Protein AF-A0A951CWR9-F1 (afdb_monomer)

Sequence (126 aa):
MRIASTVVIRYPEVVSIGDHVAIDDFTYITTSTEVGSYVHIGPHCSIIGGKQAQCFMEDFSGLAAGCRLVCASGDLFGGGLMHPWVPAAYRGEIHVCADKITKVRSSRHRVRCSSRGHAGRGRGGG

Structure (mmCIF, N/CA/C/O backbone):
data_AF-A0A951CWR9-F1
#
_entry.id   AF-A0A951CWR9-F1
#
loop_
_atom_site.group_PDB
_atom_site.id
_atom_site.type_symbol
_atom_site.label_atom_id
_atom_site.label_alt_id
_atom_site.label_comp_id
_atom_site.label_asym_id
_atom_site.label_entity_id
_atom_site.label_seq_id
_atom_site.pdbx_PDB_ins_code
_atom_site.Cartn_x
_atom_site.Cartn_y
_atom_site.Cartn_z
_atom_site.occupancy
_atom_site.B_iso_or_equiv
_atom_site.auth_seq_id
_atom_site.auth_comp_id
_atom_site.auth_asym_id
_atom_site.auth_atom_id
_atom_site.pdbx_PDB_model_num
ATOM 1 N N . MET A 1 1 ? -10.410 -6.300 13.535 1.00 90.00 1 MET A N 1
ATOM 2 C CA . MET A 1 1 ? -9.886 -5.969 12.193 1.00 90.00 1 MET A CA 1
ATOM 3 C C . MET A 1 1 ? -11.026 -6.032 11.189 1.00 90.00 1 MET A C 1
ATOM 5 O O . MET A 1 1 ? -11.820 -6.963 11.276 1.00 90.00 1 MET A O 1
ATOM 9 N N . ARG A 1 2 ? -11.128 -5.070 10.265 1.00 94.88 2 ARG A N 1
ATOM 10 C CA . ARG A 1 2 ? -12.106 -5.081 9.166 1.00 94.88 2 ARG A CA 1
ATOM 11 C C . ARG A 1 2 ? -11.398 -4.798 7.846 1.00 94.88 2 ARG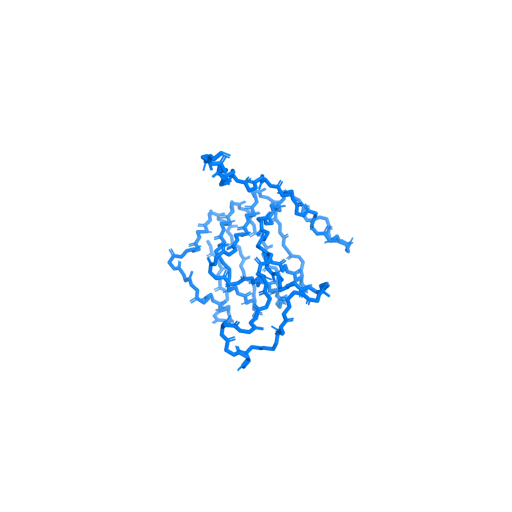 A C 1
ATOM 13 O O . ARG A 1 2 ? -10.792 -3.745 7.697 1.00 94.88 2 ARG A O 1
ATOM 20 N N . ILE A 1 3 ? -11.499 -5.712 6.892 1.00 96.31 3 ILE A N 1
ATOM 21 C CA . ILE A 1 3 ? -10.954 -5.539 5.543 1.00 96.31 3 ILE A CA 1
ATOM 22 C C . ILE A 1 3 ? -12.107 -5.763 4.573 1.00 96.31 3 ILE A C 1
ATOM 24 O O . ILE A 1 3 ? -12.782 -6.791 4.653 1.00 96.31 3 ILE A O 1
ATOM 28 N N . ALA A 1 4 ? -12.382 -4.783 3.715 1.00 96.62 4 ALA A N 1
ATOM 29 C CA . ALA A 1 4 ? -13.421 -4.920 2.705 1.00 96.62 4 ALA A CA 1
ATOM 30 C C . ALA A 1 4 ? -13.044 -5.991 1.664 1.00 96.62 4 ALA A C 1
ATOM 32 O O . ALA A 1 4 ? -11.872 -6.187 1.350 1.00 96.62 4 ALA A O 1
ATOM 33 N N . SER A 1 5 ? -14.035 -6.687 1.104 1.00 96.62 5 SER A N 1
ATOM 34 C CA . SER A 1 5 ? -13.808 -7.801 0.164 1.00 96.62 5 SER A CA 1
ATOM 35 C C . SER A 1 5 ? -13.181 -7.370 -1.165 1.00 96.62 5 SER A C 1
ATOM 37 O O . SER A 1 5 ? -12.604 -8.192 -1.871 1.00 96.62 5 SER A O 1
ATOM 39 N N . THR A 1 6 ? -13.289 -6.086 -1.505 1.00 97.38 6 THR A N 1
ATOM 40 C CA . THR A 1 6 ? -12.727 -5.494 -2.725 1.00 97.38 6 THR A CA 1
ATOM 41 C C . THR A 1 6 ? -11.267 -5.061 -2.565 1.00 97.38 6 THR A C 1
ATOM 43 O O . THR A 1 6 ? -10.649 -4.619 -3.535 1.00 97.38 6 THR A O 1
ATOM 46 N N . VAL A 1 7 ? -10.703 -5.170 -1.357 1.00 97.62 7 VAL A N 1
ATOM 47 C CA . VAL A 1 7 ? -9.292 -4.875 -1.101 1.00 97.62 7 VAL A CA 1
ATOM 48 C C . VAL A 1 7 ? -8.437 -5.934 -1.774 1.00 97.62 7 VAL A C 1
ATOM 50 O O . VAL A 1 7 ? -8.642 -7.132 -1.588 1.00 97.62 7 VAL A O 1
ATOM 53 N N . VAL A 1 8 ? -7.428 -5.493 -2.520 1.00 97.31 8 VAL A N 1
ATOM 54 C CA . VAL A 1 8 ? -6.475 -6.406 -3.147 1.00 97.31 8 VAL A CA 1
ATOM 55 C C . VAL A 1 8 ? -5.101 -6.199 -2.534 1.00 97.31 8 VAL A C 1
ATOM 57 O O . VAL A 1 8 ? -4.491 -5.135 -2.654 1.00 97.31 8 VAL A O 1
ATOM 60 N N . ILE A 1 9 ? -4.604 -7.263 -1.911 1.00 96.56 9 ILE A N 1
ATOM 61 C CA . ILE A 1 9 ? -3.246 -7.367 -1.384 1.00 96.56 9 ILE A CA 1
ATOM 62 C C . ILE A 1 9 ? -2.501 -8.363 -2.268 1.00 96.56 9 ILE A C 1
ATOM 64 O O . ILE A 1 9 ? -2.831 -9.546 -2.296 1.00 96.56 9 ILE A O 1
ATOM 68 N N . ARG A 1 10 ? -1.517 -7.885 -3.036 1.00 96.06 10 ARG A N 1
ATOM 69 C CA . ARG A 1 10 ? -0.832 -8.714 -4.041 1.00 96.06 10 ARG A CA 1
ATOM 70 C C . ARG A 1 10 ? 0.148 -9.717 -3.434 1.00 96.06 10 ARG A C 1
ATOM 72 O O . ARG A 1 10 ? 0.306 -10.796 -3.995 1.00 96.06 10 ARG A O 1
ATOM 79 N N . TYR A 1 11 ? 0.802 -9.338 -2.338 1.00 94.81 11 TYR A N 1
ATOM 80 C CA . TYR A 1 11 ? 1.821 -10.139 -1.657 1.00 94.81 11 TYR A CA 1
ATOM 81 C C . TYR A 1 11 ? 1.477 -10.260 -0.165 1.00 94.81 11 TYR A C 1
ATOM 83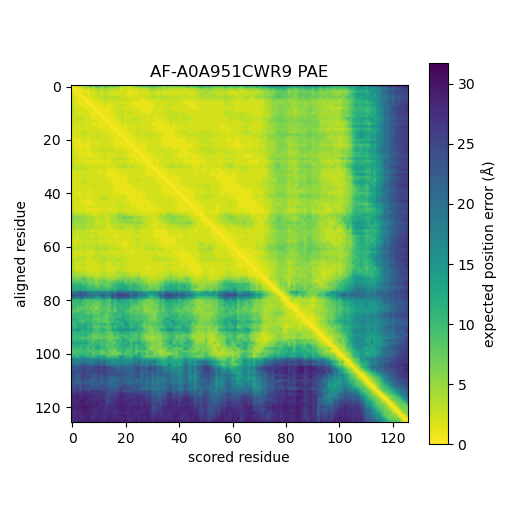 O O . TYR A 1 11 ? 2.098 -9.590 0.663 1.00 94.81 11 TYR A O 1
ATOM 91 N N . PRO A 1 12 ? 0.441 -11.036 0.199 1.00 94.56 12 PRO A N 1
ATOM 92 C CA . PRO A 1 12 ? 0.005 -11.154 1.590 1.00 94.56 12 PRO A CA 1
ATOM 93 C C . PRO A 1 12 ? 1.100 -11.708 2.513 1.00 94.56 12 PRO A C 1
ATOM 95 O O . PRO A 1 12 ? 1.111 -11.398 3.695 1.00 94.56 12 PRO A O 1
ATOM 98 N N . GLU A 1 13 ? 2.057 -12.472 1.982 1.00 96.12 13 GLU A N 1
ATOM 99 C CA . GLU A 1 13 ? 3.166 -13.058 2.737 1.00 96.12 13 GLU A CA 1
ATOM 100 C C . GLU A 1 13 ? 4.212 -12.042 3.225 1.00 96.12 13 GLU A C 1
ATOM 102 O O . GLU A 1 13 ? 5.055 -12.380 4.051 1.00 96.12 13 GLU A O 1
ATOM 107 N N . VAL A 1 14 ? 4.178 -10.807 2.715 1.00 94.94 14 VAL A N 1
ATOM 108 C CA . VAL A 1 14 ? 5.060 -9.699 3.137 1.00 94.94 14 VAL A CA 1
ATOM 109 C C . VAL A 1 14 ? 4.270 -8.503 3.672 1.00 94.94 14 VAL A C 1
ATOM 111 O O . VAL A 1 14 ? 4.768 -7.371 3.657 1.00 94.94 14 VAL A O 1
ATOM 114 N N . VAL A 1 15 ? 3.027 -8.744 4.094 1.00 95.81 15 VAL A N 1
ATOM 115 C CA . VAL A 1 15 ? 2.161 -7.742 4.710 1.00 95.81 15 VAL A CA 1
ATOM 116 C C . VAL A 1 15 ? 1.841 -8.161 6.138 1.00 95.81 15 VAL A C 1
ATOM 118 O O . VAL A 1 15 ? 1.355 -9.265 6.373 1.00 95.81 15 VAL A O 1
ATOM 121 N N . SER A 1 16 ? 2.090 -7.264 7.087 1.00 96.31 16 SER A N 1
ATOM 122 C CA . SER A 1 16 ? 1.689 -7.418 8.483 1.00 96.31 16 SER A CA 1
ATOM 123 C C . SER A 1 16 ? 0.671 -6.342 8.848 1.00 96.31 16 SER A C 1
ATOM 125 O O . SER A 1 16 ? 0.770 -5.191 8.420 1.00 96.31 16 SER A O 1
ATOM 127 N N . ILE A 1 17 ? -0.354 -6.734 9.602 1.00 96.25 17 ILE A N 1
ATOM 128 C CA . ILE A 1 17 ? -1.433 -5.847 10.039 1.00 96.25 17 ILE A CA 1
ATOM 129 C C . ILE A 1 17 ? -1.608 -6.041 11.541 1.00 96.25 17 ILE A C 1
ATOM 131 O O . ILE A 1 17 ? -1.811 -7.167 11.992 1.00 96.25 17 ILE A O 1
ATOM 135 N N . GLY A 1 18 ? -1.504 -4.948 12.295 1.00 96.50 18 GLY A N 1
ATOM 136 C CA . GLY A 1 18 ? -1.723 -4.914 13.734 1.00 96.50 18 GLY A CA 1
ATOM 137 C C . GLY A 1 18 ? -3.201 -4.970 14.127 1.00 96.50 18 GLY A C 1
ATOM 138 O O . GLY A 1 18 ? -4.087 -5.332 13.346 1.00 96.50 18 GLY A O 1
ATOM 139 N N . ASP A 1 19 ? -3.486 -4.571 15.364 1.00 97.19 19 ASP A N 1
ATOM 140 C CA . ASP A 1 19 ? -4.827 -4.654 15.932 1.00 97.19 19 ASP A CA 1
ATOM 141 C C . ASP A 1 19 ? -5.684 -3.428 15.601 1.00 97.19 19 ASP A C 1
ATOM 143 O O . ASP A 1 19 ? -5.198 -2.321 15.385 1.00 97.19 19 ASP A O 1
ATOM 147 N N . HIS A 1 20 ? -7.008 -3.597 15.604 1.00 97.06 20 HIS A N 1
ATOM 148 C CA . HIS A 1 20 ? -7.956 -2.491 15.382 1.00 97.06 20 HIS A CA 1
ATOM 149 C C . HIS A 1 20 ? -7.751 -1.734 14.055 1.00 97.06 20 HIS A C 1
ATOM 151 O O . HIS A 1 20 ? -7.954 -0.525 13.983 1.00 97.06 20 HIS A O 1
ATOM 157 N N . VAL A 1 21 ? -7.386 -2.457 12.991 1.00 97.25 21 VAL A N 1
ATOM 158 C CA . VAL A 1 21 ? -7.224 -1.889 11.646 1.00 97.25 21 VAL A CA 1
ATOM 159 C C . VAL A 1 21 ? -8.506 -2.007 10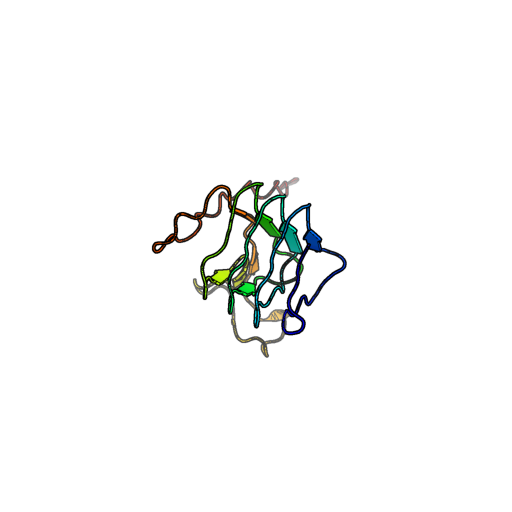.818 1.00 97.25 21 VAL A C 1
ATOM 161 O O . VAL A 1 21 ? -9.183 -3.046 10.847 1.00 97.25 21 VAL A O 1
ATOM 164 N N . ALA A 1 22 ? -8.820 -0.949 10.065 1.00 97.06 22 ALA A N 1
ATOM 165 C CA . ALA A 1 22 ? -9.880 -0.912 9.060 1.00 97.06 22 ALA A CA 1
ATOM 166 C C . ALA A 1 22 ? -9.316 -0.535 7.679 1.00 97.06 22 ALA A C 1
ATOM 168 O O . ALA A 1 22 ? -8.682 0.510 7.546 1.00 97.06 22 ALA A O 1
ATOM 169 N N . ILE A 1 23 ? -9.568 -1.363 6.661 1.00 97.25 23 ILE A N 1
ATOM 170 C CA . ILE A 1 23 ? -9.204 -1.098 5.261 1.00 97.25 23 ILE A CA 1
ATOM 171 C C . ILE A 1 23 ? -10.470 -1.111 4.407 1.00 97.25 23 ILE A C 1
ATOM 173 O O . ILE A 1 23 ? -11.178 -2.121 4.342 1.00 97.25 23 ILE A O 1
ATOM 177 N N . ASP A 1 24 ? -10.739 0.020 3.765 1.00 97.06 24 ASP A N 1
ATOM 178 C CA . ASP A 1 24 ? -11.939 0.254 2.969 1.00 97.06 24 ASP A CA 1
ATOM 179 C C . ASP A 1 24 ? -11.790 -0.165 1.505 1.00 97.06 24 ASP A C 1
ATOM 181 O O . ASP A 1 24 ? -10.696 -0.449 1.002 1.00 97.06 24 ASP A O 1
ATOM 185 N N . ASP A 1 25 ? -12.934 -0.180 0.824 1.00 97.38 25 ASP A N 1
ATOM 186 C CA . ASP A 1 25 ? -13.098 -0.691 -0.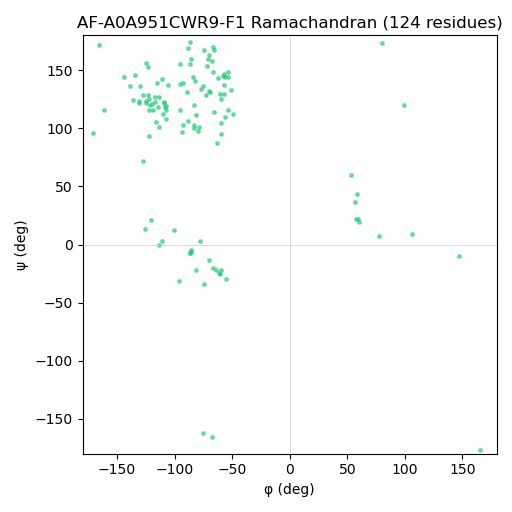526 1.00 97.38 25 ASP A CA 1
ATOM 187 C C . ASP A 1 25 ? -12.133 -0.103 -1.558 1.00 97.38 25 ASP A C 1
ATOM 189 O O . ASP A 1 25 ? -11.727 1.061 -1.503 1.00 97.38 25 ASP A O 1
ATOM 193 N N . PHE A 1 26 ? -11.796 -0.931 -2.546 1.00 96.88 26 PHE A N 1
ATOM 194 C CA . PHE A 1 26 ? -10.945 -0.581 -3.686 1.00 96.88 26 PHE A CA 1
ATOM 195 C C . PHE A 1 26 ? -9.532 -0.119 -3.307 1.00 96.88 26 PHE A C 1
ATOM 197 O O . PHE A 1 26 ? -8.858 0.558 -4.091 1.00 96.88 26 PHE A O 1
ATOM 204 N N . THR A 1 27 ? -9.070 -0.486 -2.112 1.00 97.19 27 THR A N 1
ATOM 205 C CA . THR A 1 27 ? -7.685 -0.279 -1.702 1.00 97.19 27 THR A CA 1
ATOM 206 C C . THR A 1 27 ? -6.772 -1.317 -2.349 1.00 97.19 27 THR A C 1
ATOM 208 O O . THR A 1 27 ? -7.070 -2.513 -2.357 1.00 97.19 27 THR A O 1
ATOM 211 N N . TYR A 1 28 ? -5.641 -0.855 -2.884 1.00 96.25 28 TYR A N 1
ATOM 212 C CA . TYR A 1 28 ? -4.697 -1.677 -3.638 1.00 96.25 28 TYR A CA 1
ATOM 213 C C . TYR A 1 28 ? -3.296 -1.654 -3.014 1.00 96.25 28 TYR A C 1
ATOM 215 O O . TYR A 1 28 ? -2.651 -0.606 -2.990 1.00 96.25 28 TYR A O 1
ATOM 223 N N . ILE A 1 29 ? -2.799 -2.798 -2.532 1.00 95.81 29 ILE A N 1
ATOM 224 C CA . ILE A 1 29 ? -1.488 -2.921 -1.872 1.00 95.81 29 ILE A CA 1
ATOM 225 C C . ILE A 1 29 ? -0.596 -3.879 -2.673 1.00 95.81 29 ILE A C 1
ATOM 227 O O . ILE A 1 29 ? -0.877 -5.072 -2.790 1.00 95.81 29 ILE A O 1
ATOM 231 N N . THR A 1 30 ? 0.502 -3.356 -3.226 1.00 94.88 30 THR A N 1
ATOM 232 C CA . THR A 1 30 ? 1.471 -4.113 -4.055 1.00 94.88 30 THR A CA 1
ATOM 233 C C . THR A 1 30 ? 2.912 -4.021 -3.563 1.00 94.88 30 THR A C 1
ATOM 235 O O . THR A 1 30 ? 3.843 -4.397 -4.275 1.00 94.88 30 THR A O 1
ATOM 238 N N . THR A 1 31 ? 3.085 -3.535 -2.344 1.00 93.38 31 THR A N 1
ATOM 239 C CA . THR A 1 31 ? 4.373 -3.282 -1.699 1.00 93.38 31 THR A CA 1
ATOM 240 C C . THR A 1 31 ? 4.428 -4.057 -0.387 1.00 93.38 31 THR A C 1
ATOM 242 O O . THR A 1 31 ? 3.375 -4.309 0.204 1.00 93.38 31 THR A O 1
ATOM 245 N N . SER A 1 32 ? 5.620 -4.433 0.090 1.00 94.00 32 SER A N 1
ATOM 246 C CA . SER A 1 32 ? 5.739 -4.947 1.461 1.00 94.00 32 SER A CA 1
ATOM 247 C C . SER A 1 32 ? 5.262 -3.864 2.426 1.00 94.00 32 SER A C 1
ATOM 249 O O . SER A 1 32 ? 5.683 -2.712 2.322 1.00 94.00 32 SER A O 1
ATOM 251 N N . THR A 1 33 ? 4.301 -4.197 3.284 1.00 94.81 33 THR A N 1
ATOM 252 C CA . THR A 1 33 ? 3.591 -3.197 4.089 1.00 94.81 33 THR A CA 1
ATOM 253 C C . THR A 1 33 ? 3.448 -3.686 5.516 1.00 94.81 33 THR A C 1
ATOM 255 O O . THR A 1 33 ? 2.876 -4.746 5.747 1.00 94.81 33 THR A O 1
ATOM 258 N N . GLU A 1 34 ? 3.920 -2.889 6.463 1.00 95.62 34 GLU A N 1
ATOM 259 C CA . GLU A 1 34 ? 3.699 -3.109 7.886 1.00 95.62 34 GLU A CA 1
ATOM 260 C C . GLU A 1 34 ? 2.729 -2.052 8.399 1.00 95.62 34 GLU A C 1
ATOM 262 O O . GLU A 1 34 ? 3.001 -0.852 8.318 1.00 95.62 34 GLU A O 1
ATOM 267 N N . VAL A 1 35 ? 1.576 -2.496 8.893 1.00 95.44 35 VAL A N 1
ATOM 268 C CA . VAL A 1 35 ? 0.545 -1.629 9.458 1.00 95.44 35 VAL A CA 1
ATOM 269 C C . VAL A 1 35 ? 0.491 -1.836 10.964 1.00 95.44 35 VAL A C 1
ATOM 271 O O . VAL A 1 35 ? 0.250 -2.950 11.420 1.00 95.44 35 VAL A O 1
ATOM 274 N N . GLY A 1 36 ? 0.698 -0.762 11.726 1.00 95.12 36 GLY A N 1
ATOM 275 C CA . GLY A 1 36 ? 0.525 -0.734 13.175 1.00 95.12 36 GLY A CA 1
ATOM 276 C C . GLY A 1 36 ? -0.933 -0.896 13.614 1.00 95.12 36 GLY A C 1
ATOM 277 O O . GLY A 1 36 ? -1.811 -1.287 12.843 1.00 95.12 36 GLY A O 1
ATOM 278 N N . SER A 1 37 ? -1.204 -0.582 14.876 1.00 96.12 37 SER A N 1
ATOM 279 C CA . SER A 1 37 ? -2.528 -0.709 15.486 1.00 96.12 37 SER A CA 1
ATOM 280 C C . SER A 1 37 ? -3.329 0.596 15.449 1.00 96.12 37 SER A C 1
ATOM 282 O O . SER A 1 37 ? -2.770 1.692 15.411 1.00 96.12 37 SER A O 1
ATOM 284 N N . TYR A 1 38 ? -4.660 0.496 15.496 1.00 95.56 38 TYR A N 1
ATOM 285 C CA . TYR A 1 38 ? -5.580 1.645 15.427 1.00 95.56 38 TYR A CA 1
ATOM 286 C C . TYR A 1 38 ? -5.413 2.476 14.146 1.00 95.56 38 TYR A C 1
ATOM 288 O O . TYR A 1 38 ? -5.410 3.707 14.179 1.00 95.56 38 TYR A O 1
ATOM 296 N N . VAL A 1 39 ? -5.272 1.788 13.010 1.00 95.19 39 VAL A N 1
ATOM 297 C CA . VAL A 1 39 ? -5.079 2.408 11.694 1.00 95.19 39 VAL A CA 1
ATOM 298 C C . VAL A 1 39 ? -6.349 2.326 10.849 1.00 95.19 39 VAL A C 1
ATOM 300 O O . VAL A 1 39 ? -6.993 1.280 10.759 1.00 95.19 39 VAL A O 1
ATOM 303 N N . HIS A 1 40 ? -6.684 3.420 10.163 1.00 94.62 40 HIS A N 1
ATOM 304 C CA . HIS A 1 40 ? -7.741 3.444 9.146 1.00 94.62 40 HIS A CA 1
ATOM 305 C C . HIS A 1 40 ? -7.173 3.783 7.769 1.00 94.62 40 HIS A C 1
ATOM 307 O O . HIS A 1 40 ? -6.568 4.835 7.589 1.00 94.62 40 HIS A O 1
ATOM 313 N N . ILE A 1 41 ? -7.384 2.905 6.791 1.00 95.56 41 ILE A N 1
ATOM 314 C CA . ILE A 1 41 ? -7.075 3.139 5.380 1.00 95.56 41 ILE A CA 1
ATOM 315 C C . ILE A 1 41 ? -8.397 3.325 4.637 1.00 95.56 41 ILE A C 1
ATOM 317 O O . ILE A 1 41 ? -9.155 2.371 4.458 1.00 95.56 41 ILE A O 1
ATOM 321 N N . GLY A 1 42 ? -8.667 4.565 4.226 1.00 95.81 42 GLY A N 1
ATOM 322 C CA . GLY A 1 42 ? -9.877 4.944 3.505 1.00 95.81 42 GLY A CA 1
ATOM 323 C C . GLY A 1 42 ? -9.975 4.329 2.103 1.00 95.81 42 GLY A C 1
ATOM 324 O O . GLY A 1 42 ? -9.003 3.767 1.591 1.00 95.81 42 GLY A O 1
ATOM 325 N N . PRO A 1 43 ? -11.140 4.449 1.446 1.00 96.94 43 PRO A N 1
ATOM 326 C CA . PRO A 1 43 ? -11.396 3.766 0.186 1.00 96.94 43 PRO A CA 1
ATOM 327 C C . PRO A 1 43 ? -10.525 4.320 -0.940 1.00 96.94 43 PRO A C 1
ATOM 329 O O . PRO A 1 43 ? -10.060 5.465 -0.903 1.00 96.94 43 PRO A O 1
ATOM 332 N N . HIS A 1 44 ? -10.337 3.513 -1.980 1.00 96.56 44 HIS A N 1
ATOM 333 C CA . HIS A 1 44 ? -9.554 3.853 -3.167 1.00 96.56 44 HIS A CA 1
ATOM 334 C C . HIS A 1 44 ? -8.096 4.245 -2.887 1.00 96.56 44 HIS A C 1
ATOM 336 O O . HIS A 1 44 ? -7.477 4.908 -3.724 1.00 96.56 44 HIS A O 1
ATOM 342 N N . CYS A 1 45 ? -7.511 3.850 -1.755 1.00 96.06 45 CYS A N 1
ATOM 343 C CA . CYS A 1 45 ? -6.088 4.071 -1.511 1.00 96.06 45 CYS A CA 1
ATOM 344 C C . CYS A 1 45 ? -5.222 3.145 -2.376 1.00 96.06 45 CYS A C 1
ATOM 346 O O . CYS A 1 45 ? -5.642 2.057 -2.765 1.00 96.06 45 CYS A O 1
ATOM 348 N N . SER A 1 46 ? -3.987 3.542 -2.686 1.00 95.25 46 SER A N 1
ATOM 349 C CA . SER A 1 46 ? -3.016 2.586 -3.231 1.00 95.25 46 SER A CA 1
ATOM 350 C C . SER A 1 46 ? -1.624 2.757 -2.660 1.00 95.25 46 SER A C 1
ATOM 352 O O . SER A 1 46 ? -1.106 3.871 -2.613 1.00 95.25 46 SER A O 1
ATOM 354 N N . ILE A 1 47 ? -1.010 1.627 -2.328 1.00 94.38 47 ILE A N 1
ATOM 355 C CA . ILE A 1 47 ? 0.364 1.504 -1.855 1.00 94.38 47 ILE A CA 1
ATOM 356 C C . ILE A 1 47 ? 1.117 0.689 -2.907 1.00 94.38 47 ILE A C 1
ATOM 358 O O . ILE A 1 47 ? 0.879 -0.513 -3.073 1.00 94.38 47 ILE A O 1
ATOM 362 N N . ILE A 1 48 ? 1.952 1.369 -3.691 1.00 93.12 48 ILE A N 1
ATOM 363 C CA . ILE A 1 48 ? 2.629 0.804 -4.864 1.00 93.12 48 ILE A CA 1
ATOM 364 C C . ILE A 1 48 ? 4.142 0.979 -4.776 1.00 93.12 48 ILE A C 1
ATOM 366 O O . ILE A 1 48 ? 4.625 1.841 -4.055 1.00 93.12 48 ILE A O 1
ATOM 370 N N . GLY A 1 49 ? 4.899 0.139 -5.477 1.00 87.44 49 GLY A N 1
ATOM 371 C CA . GLY A 1 49 ? 6.364 0.093 -5.364 1.00 87.44 49 GLY A CA 1
ATOM 372 C C . GLY A 1 49 ? 6.956 -1.305 -5.552 1.00 87.44 49 GLY A C 1
ATOM 373 O O . GLY A 1 49 ? 8.161 -1.456 -5.722 1.00 87.44 49 GLY A O 1
ATOM 374 N N . GLY A 1 50 ? 6.108 -2.336 -5.591 1.00 88.19 50 GLY A N 1
ATOM 375 C CA . GLY A 1 50 ? 6.539 -3.713 -5.800 1.00 88.19 50 GLY A CA 1
ATOM 376 C C . GLY A 1 50 ? 7.088 -4.356 -4.526 1.00 88.19 50 GLY A C 1
ATOM 377 O O . GLY A 1 50 ? 7.272 -3.709 -3.498 1.00 88.19 50 GLY A O 1
ATOM 378 N N . LYS A 1 51 ? 7.372 -5.660 -4.598 1.00 87.94 51 LYS A N 1
ATOM 379 C CA . LYS A 1 51 ? 7.736 -6.483 -3.431 1.00 87.94 51 LYS A CA 1
ATOM 380 C C . LYS A 1 51 ? 9.024 -6.038 -2.719 1.00 87.94 51 LYS A C 1
ATOM 382 O O . LYS A 1 51 ? 9.198 -6.341 -1.547 1.00 87.94 51 LYS A O 1
ATOM 387 N N . GLN A 1 52 ? 9.924 -5.356 -3.427 1.00 87.25 52 GLN A N 1
ATOM 388 C CA . GLN A 1 52 ? 11.223 -4.915 -2.904 1.00 87.25 52 GLN A CA 1
ATOM 389 C C . GLN A 1 52 ? 11.135 -3.619 -2.090 1.00 87.25 52 GLN A C 1
ATOM 391 O O . GLN A 1 52 ? 12.020 -3.352 -1.283 1.00 87.25 52 GLN A O 1
ATOM 396 N N . ALA A 1 53 ? 10.089 -2.819 -2.307 1.00 89.38 53 ALA A N 1
ATOM 397 C CA . ALA A 1 53 ? 9.856 -1.608 -1.543 1.00 89.38 53 ALA A CA 1
ATOM 398 C C . ALA A 1 53 ? 9.101 -1.893 -0.250 1.00 89.38 53 ALA A C 1
ATOM 400 O O . ALA A 1 53 ? 8.441 -2.927 -0.121 1.00 89.38 53 ALA A O 1
ATOM 401 N N . GLN A 1 54 ? 9.211 -0.964 0.698 1.00 89.75 54 GLN A N 1
ATOM 402 C CA . GLN A 1 54 ? 8.623 -1.104 2.023 1.00 89.75 54 GLN A CA 1
ATOM 403 C C . GLN A 1 54 ? 7.822 0.138 2.404 1.00 89.75 54 GLN A C 1
ATOM 405 O O . GLN A 1 54 ? 8.257 1.273 2.206 1.00 89.75 54 GLN A O 1
ATOM 410 N N . CYS A 1 55 ? 6.650 -0.097 2.980 1.00 92.75 55 CYS A N 1
ATOM 411 C CA . CYS A 1 55 ? 5.787 0.917 3.558 1.00 92.75 55 CYS A CA 1
ATOM 412 C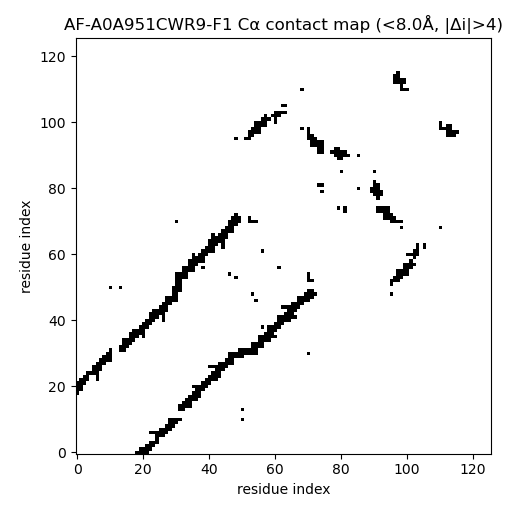 C . CYS A 1 55 ? 5.529 0.568 5.024 1.00 92.75 55 CYS A C 1
ATOM 414 O O . CYS A 1 55 ? 5.092 -0.536 5.330 1.00 92.75 55 CYS A O 1
ATOM 416 N N . PHE A 1 56 ? 5.755 1.520 5.922 1.00 93.06 56 PHE A N 1
ATOM 417 C CA . PHE A 1 56 ? 5.540 1.363 7.356 1.00 93.06 56 PHE A CA 1
ATOM 418 C C . PHE A 1 56 ? 4.510 2.385 7.827 1.00 93.06 56 PHE A C 1
ATOM 420 O O . PHE A 1 56 ? 4.728 3.590 7.698 1.00 93.06 56 PHE A O 1
ATOM 427 N N . MET A 1 57 ? 3.404 1.919 8.394 1.00 93.44 57 MET A N 1
ATOM 428 C CA . MET A 1 57 ? 2.390 2.749 9.037 1.00 93.44 57 MET A CA 1
ATOM 429 C C . MET A 1 57 ? 2.474 2.551 10.547 1.00 93.44 57 MET A C 1
ATOM 431 O O . MET A 1 57 ? 2.298 1.438 11.028 1.00 93.44 57 MET A O 1
ATOM 435 N N . GLU A 1 58 ? 2.752 3.616 11.297 1.00 93.25 58 GLU A N 1
ATOM 436 C CA . GLU A 1 58 ? 2.790 3.557 12.762 1.00 93.25 58 GLU A CA 1
ATOM 437 C C . GLU A 1 58 ? 1.383 3.479 13.369 1.00 93.25 58 GLU A C 1
ATOM 439 O O . GLU A 1 58 ? 0.374 3.733 12.699 1.00 93.25 58 GLU A O 1
ATOM 444 N N . ASP A 1 59 ? 1.326 3.167 14.661 1.00 93.81 59 ASP A N 1
ATOM 445 C CA . ASP A 1 59 ? 0.088 3.178 15.432 1.00 93.81 59 ASP A CA 1
ATOM 446 C C . ASP A 1 59 ? -0.602 4.550 15.366 1.00 93.81 59 ASP A C 1
ATOM 448 O O . ASP A 1 59 ? 0.051 5.598 15.363 1.00 93.81 59 ASP A O 1
ATOM 452 N N . PHE A 1 60 ? -1.938 4.554 15.334 1.00 92.12 60 PHE A N 1
ATOM 453 C CA . PHE A 1 60 ? -2.766 5.769 15.239 1.00 92.12 60 PHE A CA 1
ATOM 454 C C . PHE A 1 60 ? -2.523 6.622 13.979 1.00 92.12 60 PHE A C 1
ATOM 456 O O . PHE A 1 60 ? -2.867 7.811 13.936 1.00 92.12 60 PHE A O 1
ATOM 463 N N . SER A 1 61 ? -1.937 6.031 12.936 1.00 90.69 61 SER A N 1
ATOM 464 C CA . SER A 1 61 ? -1.875 6.626 11.602 1.00 90.69 61 SER A CA 1
ATOM 465 C C . SER A 1 61 ? -3.132 6.300 10.780 1.00 90.69 61 SER A C 1
ATOM 467 O O . SER A 1 61 ? -4.016 5.557 11.201 1.00 90.69 61 SER A O 1
ATOM 469 N N . GLY A 1 62 ? -3.253 6.879 9.587 1.00 90.75 62 GLY A N 1
ATOM 470 C CA . GLY A 1 62 ? -4.356 6.559 8.684 1.00 90.75 62 GLY A CA 1
ATOM 471 C C . GLY A 1 62 ? -4.109 7.062 7.271 1.00 90.75 62 GLY A C 1
ATOM 472 O O . GLY A 1 62 ? -3.150 7.778 7.034 1.00 90.75 62 GLY A O 1
ATOM 473 N N . LEU A 1 63 ? -4.953 6.700 6.317 1.00 92.19 63 LEU A N 1
ATOM 474 C CA . LEU A 1 63 ? -4.948 7.252 4.966 1.00 92.19 63 LEU A CA 1
ATOM 475 C C . LEU A 1 63 ? -6.351 7.740 4.645 1.00 92.19 63 LEU A C 1
ATOM 477 O O . LEU A 1 63 ? -7.325 7.008 4.802 1.00 92.19 63 LEU A O 1
ATOM 481 N N . ALA A 1 64 ? -6.451 8.985 4.190 1.00 92.38 64 ALA A N 1
ATOM 482 C CA . ALA A 1 64 ? -7.715 9.512 3.702 1.00 92.38 64 ALA A CA 1
ATOM 483 C C . ALA A 1 64 ? -8.084 8.852 2.365 1.00 92.38 64 ALA A C 1
ATOM 485 O O . ALA A 1 64 ? -7.221 8.340 1.649 1.00 92.38 64 ALA A O 1
ATOM 486 N N . ALA A 1 65 ? -9.369 8.903 2.015 1.00 93.75 65 ALA A N 1
ATOM 487 C CA . ALA A 1 65 ? -9.863 8.363 0.755 1.00 93.75 65 ALA A CA 1
ATOM 488 C C . ALA A 1 65 ? -9.052 8.884 -0.449 1.00 93.75 65 ALA A C 1
ATOM 490 O O . ALA A 1 65 ? -8.791 10.083 -0.571 1.00 93.75 65 ALA A O 1
ATOM 491 N N . GLY A 1 66 ? -8.656 7.973 -1.340 1.00 91.62 66 GLY A N 1
ATOM 492 C CA . GLY A 1 66 ? -7.914 8.293 -2.561 1.00 91.62 66 GLY A CA 1
ATOM 493 C C . GLY A 1 66 ? -6.416 8.574 -2.386 1.00 91.62 66 GLY A C 1
ATOM 494 O O . GLY A 1 66 ? -5.765 8.972 -3.356 1.00 91.62 66 GLY A O 1
ATOM 495 N N . CYS A 1 67 ? -5.834 8.374 -1.198 1.00 92.81 67 CYS A N 1
ATOM 496 C CA . CYS A 1 67 ? -4.393 8.541 -0.996 1.00 92.81 67 CYS A CA 1
ATOM 497 C C . CYS A 1 67 ? -3.559 7.563 -1.848 1.00 92.81 67 CYS A C 1
ATOM 499 O O . CYS A 1 67 ? -3.905 6.395 -2.037 1.00 92.81 67 CYS A O 1
ATOM 501 N N . ARG A 1 68 ? -2.415 8.045 -2.349 1.00 92.06 68 ARG A N 1
ATOM 502 C CA . ARG A 1 68 ? -1.467 7.281 -3.171 1.00 92.06 68 ARG A CA 1
ATOM 503 C C . ARG A 1 68 ? -0.084 7.335 -2.528 1.00 92.06 68 ARG A C 1
ATOM 505 O O . ARG A 1 68 ? 0.454 8.424 -2.340 1.00 92.06 68 ARG A O 1
ATOM 512 N N . LEU A 1 69 ? 0.476 6.175 -2.214 1.00 91.12 69 LEU A N 1
ATOM 513 C CA . LEU A 1 69 ? 1.839 6.007 -1.720 1.00 91.12 69 LEU A CA 1
ATOM 514 C C . LEU A 1 69 ? 2.648 5.259 -2.770 1.00 91.12 69 LEU A C 1
ATOM 516 O O . LEU A 1 69 ? 2.223 4.204 -3.245 1.00 91.12 69 LEU A O 1
ATOM 520 N N . VAL A 1 70 ? 3.783 5.836 -3.155 1.00 90.38 70 VAL A N 1
ATOM 521 C CA . VAL A 1 70 ? 4.651 5.320 -4.215 1.00 90.38 70 VAL A CA 1
ATOM 522 C C . VAL A 1 70 ? 6.032 5.085 -3.622 1.00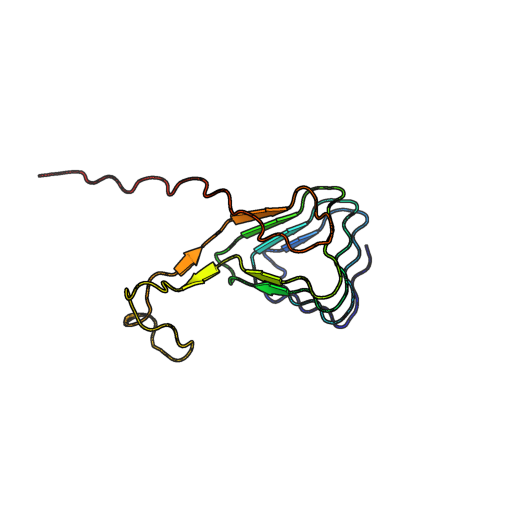 90.38 70 VAL A C 1
ATOM 524 O O . VAL A 1 70 ? 6.863 5.985 -3.580 1.00 90.38 70 VAL A O 1
ATOM 527 N N . CYS A 1 71 ? 6.255 3.855 -3.176 1.00 87.56 71 CYS A N 1
ATOM 528 C CA . CYS A 1 71 ? 7.451 3.422 -2.467 1.00 87.56 71 CYS A CA 1
ATOM 529 C C . CYS A 1 71 ? 8.573 2.977 -3.413 1.00 87.56 71 CYS A C 1
ATOM 531 O O . CYS A 1 71 ? 9.676 2.698 -2.963 1.00 87.56 71 CYS A O 1
ATOM 533 N N . ALA A 1 72 ? 8.332 2.878 -4.721 1.00 87.19 72 ALA A N 1
ATOM 534 C CA . ALA A 1 72 ? 9.412 2.748 -5.694 1.00 87.19 72 ALA A CA 1
ATOM 535 C C . ALA A 1 72 ? 9.092 3.492 -6.981 1.00 87.19 72 ALA A C 1
ATOM 537 O O . ALA A 1 72 ? 7.951 3.496 -7.449 1.00 87.19 72 ALA A O 1
ATOM 538 N N . SER A 1 73 ? 10.128 4.066 -7.577 1.00 84.31 73 SER A N 1
ATOM 539 C CA . SER A 1 73 ? 10.075 4.713 -8.884 1.00 84.31 73 SER A CA 1
ATOM 540 C C . SER A 1 73 ? 11.265 4.272 -9.725 1.00 84.31 73 SER A C 1
ATOM 542 O O . SER A 1 73 ? 12.349 4.060 -9.191 1.00 84.31 73 SER A O 1
ATOM 544 N N . GLY A 1 74 ? 11.087 4.151 -11.038 1.00 80.56 74 GLY A N 1
ATOM 545 C CA . GLY A 1 74 ? 12.231 4.010 -11.940 1.00 80.56 74 GLY A CA 1
ATOM 546 C C . GLY A 1 74 ? 13.027 5.314 -12.048 1.00 80.56 74 GLY A C 1
ATOM 547 O O . GLY A 1 74 ? 12.532 6.384 -11.679 1.00 80.56 74 GLY A O 1
ATOM 548 N N . ASP A 1 75 ? 14.253 5.217 -12.551 1.00 80.25 75 ASP A N 1
ATOM 549 C CA . ASP A 1 75 ? 15.108 6.371 -12.809 1.00 80.25 75 ASP A CA 1
ATOM 550 C C . ASP A 1 75 ? 14.541 7.286 -13.912 1.00 80.25 75 ASP A C 1
ATOM 552 O O . ASP A 1 75 ? 14.475 6.928 -15.089 1.00 80.25 75 ASP A O 1
ATOM 556 N N . LEU A 1 76 ? 14.163 8.502 -13.509 1.00 77.94 76 LEU A N 1
ATOM 557 C CA . LEU A 1 76 ? 13.609 9.556 -14.365 1.00 77.94 76 LEU A CA 1
ATOM 558 C C . LEU A 1 76 ? 14.674 10.433 -15.037 1.00 77.94 76 LEU A C 1
ATOM 560 O O . LEU A 1 76 ? 14.314 11.256 -15.877 1.00 77.94 76 LEU A O 1
ATOM 564 N N . PHE A 1 77 ? 15.955 10.282 -14.697 1.00 77.12 77 PHE A N 1
ATOM 565 C CA . PHE A 1 77 ? 17.023 11.187 -15.136 1.00 77.12 77 PHE A CA 1
ATOM 566 C C . PHE A 1 77 ? 17.856 10.655 -16.309 1.00 77.12 77 PHE A C 1
ATOM 568 O O . PHE A 1 77 ? 18.871 11.253 -16.662 1.00 77.12 77 PHE A O 1
ATOM 575 N N . GLY A 1 78 ? 17.397 9.587 -16.967 1.00 68.88 78 GLY A N 1
ATOM 576 C CA . GLY A 1 78 ? 17.953 9.120 -18.240 1.00 68.88 78 GLY A CA 1
ATOM 577 C C . GLY A 1 78 ? 18.808 7.853 -18.167 1.00 68.88 78 GLY A C 1
ATOM 578 O O . GLY A 1 78 ? 19.403 7.489 -19.177 1.00 68.88 78 GLY A O 1
ATOM 579 N N . GLY A 1 79 ? 18.853 7.150 -17.033 1.00 71.00 79 GLY A N 1
ATOM 580 C CA . GLY A 1 79 ? 19.604 5.900 -16.871 1.00 71.00 79 GLY A CA 1
ATOM 581 C C . GLY A 1 79 ? 18.951 4.649 -17.468 1.00 71.00 79 GLY A C 1
ATOM 582 O O . GLY A 1 79 ? 19.505 3.561 -17.334 1.00 71.00 79 GLY A O 1
ATOM 583 N N . GLY A 1 80 ? 17.799 4.757 -18.141 1.00 79.56 80 GLY A N 1
ATOM 584 C CA . GLY A 1 80 ? 17.221 3.652 -18.910 1.00 79.56 80 GLY A CA 1
ATOM 585 C C . GLY A 1 80 ? 15.757 3.847 -19.302 1.00 79.56 80 GLY A C 1
ATOM 586 O O . GLY A 1 80 ? 15.148 4.887 -19.056 1.00 79.56 80 GLY A O 1
ATOM 587 N N . LEU A 1 81 ? 15.175 2.832 -19.943 1.00 82.44 81 LEU A N 1
ATOM 588 C CA . LEU A 1 81 ? 13.779 2.854 -20.380 1.00 82.44 81 LEU A CA 1
A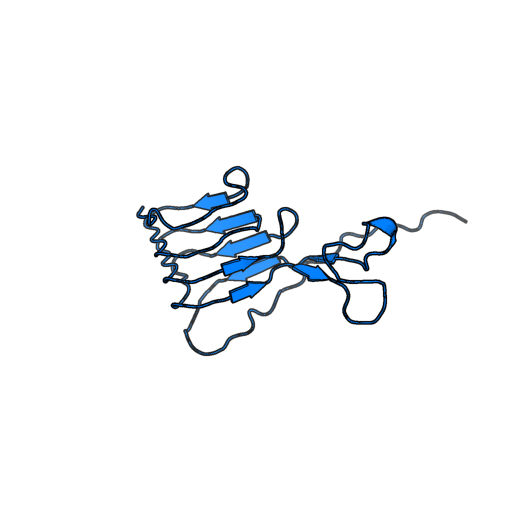TOM 589 C C . LEU A 1 81 ? 12.843 2.430 -19.237 1.00 82.44 81 LEU A C 1
ATOM 591 O O . LEU A 1 81 ? 13.153 1.535 -18.456 1.00 82.44 81 LEU A O 1
ATOM 595 N N . MET A 1 82 ? 11.661 3.040 -19.155 1.00 76.88 82 MET A N 1
ATOM 596 C CA . MET A 1 82 ? 10.784 2.906 -17.976 1.00 76.88 82 MET A CA 1
ATOM 597 C C . MET A 1 82 ? 9.475 2.167 -18.210 1.00 76.88 82 MET A C 1
ATOM 599 O O . MET A 1 82 ? 8.668 1.990 -17.300 1.00 76.88 82 MET A O 1
ATOM 603 N N . HIS A 1 83 ? 9.247 1.718 -19.436 1.00 81.56 83 HIS A N 1
ATOM 604 C CA . HIS A 1 83 ? 8.007 1.048 -19.765 1.00 81.56 83 HIS A CA 1
ATOM 605 C C . HIS A 1 83 ? 8.001 -0.389 -19.198 1.00 81.56 83 HIS A C 1
ATOM 607 O O . HIS A 1 83 ? 8.994 -1.109 -19.335 1.00 81.56 83 HIS A O 1
ATOM 613 N N . PRO A 1 84 ? 6.896 -0.859 -18.589 1.00 77.12 84 PRO A N 1
ATOM 614 C CA . PRO A 1 84 ? 6.817 -2.201 -18.008 1.00 77.12 84 PRO A CA 1
ATOM 615 C C . PRO A 1 84 ? 7.059 -3.334 -19.016 1.00 77.12 84 PRO A C 1
ATOM 617 O O . PRO A 1 84 ? 7.474 -4.411 -18.605 1.00 77.12 84 PRO A O 1
ATOM 620 N N . TRP A 1 85 ? 6.886 -3.113 -20.322 1.00 82.75 85 TRP A N 1
ATOM 621 C CA . TRP A 1 85 ? 7.212 -4.122 -21.345 1.00 82.75 85 TRP A CA 1
ATOM 622 C C . TRP A 1 85 ? 8.674 -4.129 -21.796 1.00 82.75 85 TRP A C 1
ATOM 624 O O . TRP A 1 85 ? 9.078 -4.999 -22.561 1.00 82.75 85 TRP A O 1
ATOM 634 N N . VAL A 1 86 ? 9.482 -3.175 -21.340 1.00 86.19 86 VAL A N 1
ATOM 635 C CA . VAL A 1 86 ? 10.914 -3.158 -21.646 1.00 86.19 86 VAL A CA 1
ATOM 636 C C . VAL A 1 86 ? 11.580 -4.315 -20.898 1.00 86.19 86 VAL A C 1
ATOM 638 O O . VAL A 1 86 ? 11.343 -4.449 -19.696 1.00 86.19 86 VAL A O 1
ATOM 641 N N . PRO A 1 87 ? 12.418 -5.140 -21.546 1.00 84.38 87 PRO A N 1
ATOM 642 C CA . PRO A 1 87 ? 13.182 -6.181 -20.864 1.00 84.38 87 PRO A CA 1
ATOM 643 C C . PRO A 1 87 ? 14.063 -5.611 -19.748 1.00 84.38 87 PRO A C 1
ATOM 645 O O . PRO A 1 87 ? 14.599 -4.514 -19.874 1.00 84.38 87 PRO A O 1
ATOM 648 N N . ALA A 1 88 ? 14.268 -6.373 -18.670 1.00 80.19 88 ALA A N 1
ATOM 649 C CA . ALA A 1 88 ? 15.002 -5.901 -17.491 1.00 80.19 88 ALA A CA 1
ATOM 650 C C . ALA A 1 88 ? 16.417 -5.372 -17.806 1.00 80.19 88 ALA A C 1
ATOM 652 O O . ALA A 1 88 ? 16.869 -4.449 -17.143 1.00 80.19 88 ALA A O 1
ATOM 653 N N . ALA A 1 89 ? 17.071 -5.896 -18.849 1.00 83.31 89 ALA A N 1
ATOM 654 C CA . ALA A 1 89 ? 18.395 -5.458 -19.295 1.00 83.31 89 ALA A CA 1
ATOM 655 C C . ALA A 1 89 ? 18.452 -4.002 -19.804 1.00 83.31 89 ALA A C 1
ATOM 657 O O . ALA A 1 89 ? 19.528 -3.417 -19.825 1.00 83.31 89 ALA A O 1
ATOM 658 N N . TYR A 1 90 ? 17.319 -3.424 -20.217 1.00 81.19 90 TYR A N 1
ATOM 659 C CA . TYR A 1 90 ? 17.236 -2.053 -20.739 1.00 81.19 90 TYR A CA 1
ATOM 660 C C . TYR A 1 90 ? 16.495 -1.099 -19.793 1.00 81.19 90 TYR A C 1
ATOM 662 O O . TYR A 1 90 ? 16.249 0.058 -20.148 1.00 81.19 90 TYR A O 1
ATOM 670 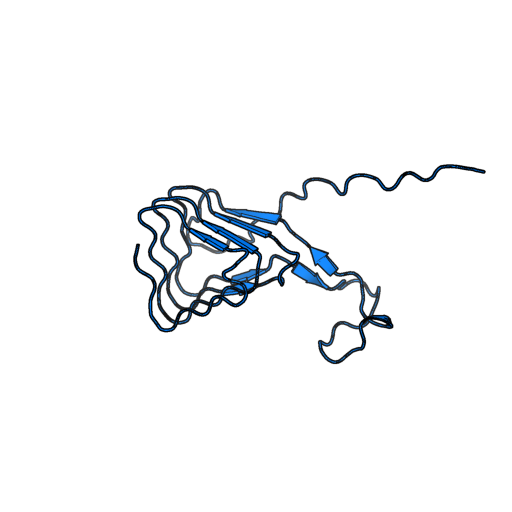N N . ARG A 1 91 ? 16.083 -1.583 -18.614 1.00 80.38 91 ARG A N 1
ATOM 671 C CA . ARG A 1 91 ? 15.417 -0.743 -17.619 1.00 80.38 91 ARG A CA 1
ATOM 672 C C . ARG A 1 91 ? 16.442 0.031 -16.805 1.00 80.38 91 ARG A C 1
ATOM 674 O O . ARG A 1 91 ? 17.484 -0.510 -16.450 1.00 80.38 91 ARG A O 1
ATOM 681 N N . GLY A 1 92 ? 16.103 1.283 -16.507 1.00 78.38 92 GLY A N 1
ATOM 682 C CA . GLY A 1 92 ? 16.873 2.098 -15.573 1.00 78.38 92 GLY A CA 1
ATOM 683 C C . GLY A 1 92 ? 16.802 1.542 -14.152 1.00 78.38 92 GLY A C 1
ATOM 684 O O . GLY A 1 92 ? 15.975 0.675 -13.846 1.00 78.38 92 GLY A O 1
ATOM 685 N N . GLU A 1 93 ? 17.667 2.050 -13.278 1.00 78.56 93 GLU A N 1
ATOM 686 C CA . GLU A 1 93 ? 17.670 1.655 -11.871 1.00 78.56 93 GLU A CA 1
ATOM 687 C C . GLU A 1 93 ? 16.309 1.927 -11.211 1.00 78.56 93 GLU A C 1
ATOM 689 O O . GLU A 1 93 ? 15.609 2.894 -11.524 1.00 78.56 93 GLU A O 1
ATOM 694 N N . ILE A 1 94 ? 15.914 1.047 -10.289 1.00 80.69 94 ILE A N 1
ATOM 695 C CA . ILE A 1 94 ? 14.700 1.226 -9.492 1.00 80.69 94 ILE A CA 1
ATOM 696 C C . ILE A 1 94 ? 15.104 1.866 -8.171 1.00 80.69 94 ILE A C 1
ATOM 698 O O . ILE A 1 94 ? 15.799 1.268 -7.350 1.00 80.69 94 ILE A O 1
ATOM 702 N N . HIS A 1 95 ? 14.619 3.079 -7.955 1.00 78.75 95 HIS A N 1
ATOM 703 C CA . HIS A 1 95 ? 14.785 3.809 -6.716 1.00 78.75 95 HIS A CA 1
ATOM 704 C C . HIS A 1 95 ? 13.712 3.335 -5.747 1.00 78.75 95 HIS A C 1
ATOM 706 O O . HIS A 1 95 ? 12.538 3.692 -5.860 1.00 78.75 95 HIS A O 1
ATOM 712 N N . VAL A 1 96 ? 14.128 2.496 -4.806 1.00 80.62 96 VAL A N 1
ATOM 713 C CA . VAL A 1 96 ? 13.275 1.998 -3.733 1.00 80.62 96 VAL A CA 1
ATOM 714 C C . VAL A 1 96 ? 13.341 2.952 -2.544 1.00 80.62 96 VAL A C 1
ATOM 716 O O . VAL A 1 96 ? 14.416 3.338 -2.087 1.00 80.62 96 VAL A O 1
ATOM 719 N N . CYS A 1 97 ? 12.174 3.313 -2.035 1.00 71.06 97 CYS A N 1
ATOM 720 C CA . CYS A 1 97 ? 11.973 4.094 -0.834 1.00 71.06 97 CYS A CA 1
ATOM 721 C C . CYS A 1 97 ? 11.358 3.219 0.269 1.00 71.06 97 CYS A C 1
ATOM 723 O O . CYS A 1 97 ? 10.495 2.376 0.016 1.00 71.06 97 CYS A O 1
ATOM 725 N N . ALA A 1 98 ? 11.799 3.461 1.503 1.00 73.75 98 ALA A N 1
ATOM 726 C CA . ALA A 1 98 ? 11.066 3.065 2.695 1.00 73.75 98 ALA A CA 1
ATOM 727 C C . ALA A 1 98 ? 10.187 4.245 3.132 1.00 73.75 98 ALA A C 1
ATOM 729 O O . ALA A 1 98 ? 10.687 5.221 3.703 1.00 73.75 98 ALA A O 1
ATOM 730 N N . ASP A 1 99 ? 8.890 4.174 2.842 1.00 73.62 99 ASP A N 1
ATOM 731 C CA . ASP A 1 99 ? 7.946 5.208 3.261 1.00 73.62 99 ASP A CA 1
ATOM 732 C C . ASP A 1 99 ? 7.510 4.940 4.698 1.00 73.62 99 ASP A C 1
ATOM 734 O O . ASP A 1 99 ? 6.944 3.891 5.000 1.00 73.62 99 ASP A O 1
ATOM 738 N N . LYS A 1 100 ? 7.771 5.896 5.594 1.00 71.12 100 LYS A N 1
ATOM 739 C CA . LYS A 1 100 ? 7.337 5.827 6.990 1.00 71.12 100 LYS A CA 1
ATOM 740 C C . LYS A 1 100 ? 6.224 6.833 7.248 1.00 71.12 100 LYS A C 1
ATOM 742 O O . LYS A 1 100 ? 6.403 8.036 7.057 1.00 71.12 100 LYS A O 1
ATOM 747 N N . ILE A 1 101 ? 5.086 6.342 7.719 1.00 75.00 101 ILE A N 1
ATOM 748 C CA . ILE A 1 101 ? 3.876 7.120 7.956 1.00 75.00 101 ILE A CA 1
ATOM 749 C C . ILE A 1 101 ? 3.598 7.148 9.451 1.00 75.00 101 ILE A C 1
ATOM 751 O O . ILE A 1 101 ? 3.072 6.198 10.019 1.00 75.00 101 ILE A O 1
ATOM 755 N N . THR A 1 102 ? 3.955 8.265 10.077 1.00 57.47 102 THR A N 1
ATOM 756 C CA . THR A 1 102 ? 3.805 8.474 11.524 1.00 57.47 102 THR A CA 1
ATOM 757 C C . THR A 1 102 ? 2.515 9.218 11.870 1.00 57.47 102 THR A C 1
ATOM 759 O O . THR A 1 102 ? 1.911 9.003 12.915 1.00 57.47 102 THR A O 1
ATOM 762 N N . LYS A 1 103 ? 2.053 10.110 10.980 1.00 56.38 103 LYS A N 1
ATOM 763 C CA . LYS A 1 103 ? 0.803 10.859 11.153 1.00 56.38 103 LYS A CA 1
ATOM 764 C C . LYS A 1 103 ? 0.319 11.433 9.827 1.00 56.38 103 LYS A C 1
ATOM 766 O O . LYS A 1 103 ? 0.955 12.316 9.256 1.00 56.38 103 LYS A O 1
ATOM 771 N N . VAL A 1 104 ? -0.836 10.985 9.346 1.00 52.19 104 VAL A N 1
ATOM 772 C CA . VAL A 1 104 ? -1.469 11.570 8.154 1.00 52.19 104 VAL A CA 1
ATOM 773 C C . VAL A 1 104 ? -2.453 12.627 8.613 1.00 52.19 104 VAL A C 1
ATOM 775 O O . VAL A 1 104 ? -3.584 12.345 8.991 1.00 52.19 104 VAL A O 1
ATOM 778 N N . ARG A 1 105 ? -2.004 13.884 8.596 1.00 41.53 105 ARG A N 1
ATOM 779 C CA . ARG A 1 105 ? -2.928 15.017 8.542 1.00 41.53 105 ARG A CA 1
ATOM 780 C C . ARG A 1 105 ? -3.338 15.180 7.085 1.00 41.53 105 ARG A C 1
ATOM 782 O O . ARG A 1 105 ? -2.514 15.501 6.230 1.00 41.53 105 ARG A O 1
ATOM 789 N N . SER A 1 106 ? -4.601 14.885 6.800 1.00 36.62 106 SER A N 1
ATOM 790 C CA . SER A 1 106 ? -5.197 14.938 5.470 1.00 36.62 106 SER A CA 1
ATOM 791 C C . SER A 1 106 ? -5.195 16.364 4.908 1.00 36.62 106 SER A C 1
ATOM 793 O O . SER A 1 106 ? -6.165 17.098 5.052 1.00 36.62 106 SER A O 1
ATOM 795 N N . SER A 1 107 ? -4.109 16.758 4.247 1.00 31.84 107 SER A N 1
ATOM 796 C CA . SER A 1 107 ? -4.122 17.755 3.171 1.00 31.84 107 SER A CA 1
ATOM 797 C C . SER A 1 107 ? -2.751 17.788 2.487 1.00 31.84 107 SER A C 1
ATOM 799 O O . SER A 1 107 ? -1.833 18.459 2.951 1.00 31.84 107 SER A O 1
ATOM 801 N N . ARG A 1 108 ? -2.617 17.061 1.369 1.00 35.69 108 ARG A N 1
ATOM 802 C CA . ARG A 1 108 ? -1.516 17.189 0.389 1.00 35.69 108 ARG A CA 1
ATOM 803 C C . ARG A 1 108 ? -0.089 17.091 0.960 1.00 35.69 108 ARG A C 1
ATOM 805 O O . ARG A 1 108 ? 0.707 18.009 0.783 1.00 35.69 108 ARG A O 1
ATOM 812 N N . HIS A 1 109 ? 0.274 15.973 1.587 1.00 39.19 109 HIS A N 1
ATOM 813 C CA . HIS A 1 109 ? 1.674 15.715 1.935 1.00 39.19 109 HIS A CA 1
ATOM 814 C C . HIS A 1 109 ? 2.280 14.633 1.040 1.00 39.19 109 HIS A C 1
ATOM 816 O O . HIS A 1 109 ? 1.880 13.474 1.085 1.00 39.19 109 HIS A O 1
ATOM 822 N N . ARG A 1 110 ? 3.280 15.031 0.244 1.00 33.34 110 ARG A N 1
ATOM 823 C CA . ARG A 1 110 ? 4.326 14.129 -0.244 1.00 33.34 110 ARG A CA 1
ATOM 824 C C . ARG A 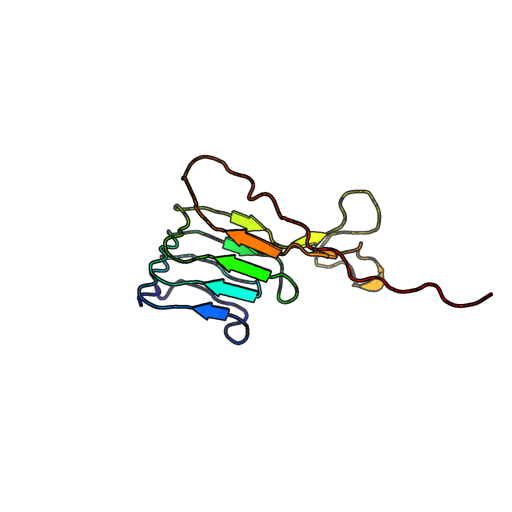1 110 ? 4.999 13.580 1.017 1.00 33.34 110 ARG A C 1
ATOM 826 O O . ARG A 1 110 ? 5.707 14.334 1.684 1.00 33.34 110 ARG A O 1
ATOM 833 N N . VAL A 1 111 ? 4.713 12.330 1.389 1.00 40.44 111 VAL A N 1
ATOM 834 C CA . VAL A 1 111 ? 5.430 11.646 2.475 1.00 40.44 111 VAL A CA 1
ATOM 835 C C . VAL A 1 111 ? 6.910 11.739 2.119 1.00 40.44 111 VAL A C 1
ATOM 837 O O . VAL A 1 111 ? 7.332 11.333 1.037 1.00 40.44 111 VAL A O 1
ATOM 840 N N . ARG A 1 112 ? 7.682 12.444 2.949 1.00 29.78 112 ARG A N 1
ATOM 841 C CA . ARG A 1 112 ? 9.101 12.657 2.687 1.00 29.78 112 ARG A CA 1
ATOM 842 C C . ARG A 1 112 ? 9.800 11.369 3.096 1.00 29.78 112 ARG A C 1
ATOM 844 O O . ARG A 1 112 ? 9.989 11.133 4.285 1.00 29.78 112 ARG A O 1
ATOM 851 N N . CYS A 1 113 ? 10.138 10.552 2.105 1.00 33.84 113 CYS A N 1
ATOM 852 C CA . CYS A 1 113 ? 10.995 9.389 2.263 1.00 33.84 113 CYS A CA 1
ATOM 853 C C . CYS A 1 113 ? 12.258 9.789 3.037 1.00 33.84 113 CYS A C 1
ATOM 855 O O . CYS A 1 113 ? 13.066 10.580 2.543 1.00 33.84 113 CYS A O 1
ATOM 857 N N . SER A 1 114 ? 12.434 9.294 4.262 1.00 35.56 114 SER A N 1
ATOM 858 C CA . SER A 1 114 ? 13.739 9.353 4.913 1.00 35.56 114 SER A CA 1
ATOM 859 C C . SER A 1 114 ? 14.564 8.217 4.325 1.00 35.56 114 SER A C 1
ATOM 861 O O . SER A 1 114 ? 14.410 7.068 4.737 1.00 35.56 114 SER A O 1
ATOM 863 N N . SER A 1 115 ? 15.404 8.517 3.337 1.00 31.38 115 SER A N 1
ATOM 864 C CA . SER A 1 115 ? 16.399 7.578 2.830 1.00 31.38 115 SER A CA 1
ATOM 865 C C . SER A 1 115 ? 17.336 7.176 3.974 1.00 31.38 115 SER A C 1
ATOM 867 O O . SER A 1 115 ? 18.296 7.873 4.294 1.00 31.38 115 SER A O 1
ATOM 869 N N . ARG A 1 116 ? 17.057 6.050 4.642 1.00 31.62 116 ARG A N 1
ATOM 870 C CA . ARG A 1 116 ? 18.087 5.370 5.434 1.00 31.62 116 ARG A CA 1
ATOM 871 C C . ARG A 1 116 ? 19.047 4.718 4.445 1.00 31.62 116 ARG A C 1
ATOM 873 O O . ARG A 1 116 ? 18.619 4.090 3.481 1.00 31.62 116 ARG A O 1
ATOM 880 N N . GLY A 1 117 ? 20.329 5.001 4.651 1.00 30.20 117 GLY A N 1
ATOM 881 C CA . GLY A 1 117 ? 21.391 4.873 3.666 1.00 30.20 117 GLY A CA 1
ATOM 882 C C . GLY A 1 117 ? 21.499 3.503 3.008 1.00 30.20 117 GLY A C 1
ATOM 883 O O . GLY A 1 117 ? 21.344 2.461 3.641 1.00 30.20 117 GLY A O 1
ATOM 884 N N . HIS A 1 118 ? 21.851 3.541 1.727 1.00 32.88 118 HIS A N 1
ATOM 885 C CA . HIS A 1 118 ? 22.485 2.423 1.050 1.00 32.88 118 HIS A CA 1
ATOM 886 C C . HIS A 1 118 ? 23.753 2.057 1.838 1.00 32.88 118 HIS A C 1
ATOM 888 O O . HIS A 1 118 ? 24.708 2.836 1.893 1.00 32.88 118 HIS A O 1
ATOM 894 N N . ALA A 1 119 ? 23.736 0.901 2.502 1.00 32.06 119 ALA A N 1
ATOM 895 C CA . ALA A 1 119 ? 24.924 0.314 3.101 1.00 32.06 119 ALA A CA 1
ATOM 896 C C . ALA A 1 119 ? 25.948 0.039 1.989 1.00 32.06 119 ALA A C 1
ATOM 898 O O . ALA A 1 119 ? 25.614 -0.506 0.936 1.00 32.06 119 ALA A O 1
ATOM 899 N N . GLY A 1 120 ? 27.181 0.495 2.212 1.00 33.81 120 GLY A N 1
ATOM 900 C CA . GLY A 1 120 ? 28.231 0.556 1.206 1.00 33.81 120 GLY A CA 1
ATOM 901 C C . GLY A 1 120 ? 28.550 -0.785 0.547 1.00 33.81 120 GLY A C 1
ATOM 902 O O . GLY A 1 120 ? 28.726 -1.806 1.207 1.00 33.81 120 GLY A O 1
ATOM 903 N N . ARG A 1 121 ? 28.731 -0.747 -0.775 1.00 35.31 121 ARG A N 1
ATOM 904 C CA . ARG A 1 121 ? 29.612 -1.691 -1.462 1.00 35.31 121 ARG A CA 1
ATOM 905 C C . ARG A 1 121 ? 31.008 -1.085 -1.456 1.00 35.31 121 ARG A C 1
ATOM 907 O O . ARG A 1 121 ? 31.267 -0.103 -2.148 1.00 35.31 121 ARG A O 1
ATOM 914 N N . GLY A 1 122 ? 31.878 -1.649 -0.622 1.00 33.31 122 GLY A N 1
ATOM 915 C CA . GLY A 1 122 ? 33.292 -1.313 -0.590 1.00 33.31 122 GLY A CA 1
ATOM 916 C C . GLY A 1 122 ? 33.929 -1.525 -1.961 1.00 33.31 122 GLY A C 1
ATOM 917 O O . GLY A 1 122 ? 33.796 -2.590 -2.561 1.00 33.31 122 GLY A O 1
ATOM 918 N N . ARG A 1 123 ? 34.639 -0.507 -2.446 1.00 37.31 123 ARG A N 1
ATOM 919 C CA . ARG A 1 123 ? 35.703 -0.705 -3.427 1.00 37.31 123 ARG A CA 1
ATOM 920 C C . ARG A 1 123 ? 36.951 -1.093 -2.645 1.00 37.31 123 ARG A C 1
ATOM 922 O O . ARG A 1 123 ? 37.583 -0.243 -2.029 1.00 37.31 123 ARG A O 1
ATOM 929 N N . GLY A 1 124 ? 37.239 -2.388 -2.619 1.00 34.59 124 GLY A N 1
ATOM 930 C CA . GLY A 1 124 ? 38.550 -2.908 -2.261 1.00 34.59 124 GLY A CA 1
ATOM 931 C C . GLY A 1 124 ? 39.370 -3.152 -3.526 1.00 34.59 124 GLY A C 1
ATOM 932 O O . GLY A 1 124 ? 38.842 -3.703 -4.489 1.00 34.59 124 GLY A O 1
ATOM 933 N N . GLY A 1 125 ? 40.649 -2.780 -3.465 1.00 35.59 125 GLY A N 1
ATOM 934 C CA . GLY A 1 125 ? 41.731 -3.395 -4.235 1.00 35.59 125 GLY A CA 1
ATOM 935 C C . GLY A 1 125 ? 42.176 -2.659 -5.498 1.00 35.59 125 GLY A C 1
ATOM 936 O O . GLY A 1 125 ? 41.401 -2.532 -6.443 1.00 35.59 125 GLY A O 1
ATOM 937 N N . GLY A 1 126 ? 43.459 -2.278 -5.516 1.00 33.22 126 GLY A N 1
ATOM 938 C CA . GLY A 1 126 ? 44.225 -1.921 -6.713 1.00 33.22 126 GLY A CA 1
ATOM 939 C C . GLY A 1 126 ? 45.089 -0.695 -6.526 1.00 33.22 126 GLY A C 1
ATOM 940 O O . GLY A 1 126 ? 44.693 0.344 -7.090 1.00 33.22 126 GLY A O 1
#

pLDDT: mean 79.23, std 22.39, range [29.78, 97.62]

Secondary structure (DSSP, 8-state):
-EE-TT-EES-GGGEEE-TT-EE-TT-EE-SEEEE-SS-EE-TT-EEES-TTSEEEE-TT-EE-TT-EEE-EEE--SSSSB--TTS-GGGBPPEEE-EEEES---SS-------------------

Solvent-accessible surface area (backbone atoms only — not comparable to full-atom values): 7046 Å² total; per-residue (Å²): 108,47,71,38,90,62,43,44,65,74,53,62,92,52,46,48,76,44,52,62,26,38,38,32,46,55,21,39,35,40,32,23,31,40,37,31,32,51,24,41,37,29,34,48,21,35,37,36,37,36,74,88,12,36,38,39,36,37,55,67,15,47,39,57,66,59,40,76,46,74,21,34,45,63,43,85,87,70,70,38,50,80,56,89,86,54,57,75,92,53,39,24,60,72,50,68,33,53,36,70,40,67,66,62,71,91,70,90,71,81,78,74,57,65,81,73,74,83,77,80,83,80,86,77,88,135

Mean predicted aligned error: 9.65 Å

Nearest PDB structures (foldseek):
  3vbj-assembly1_C  TM=9.138E-01  e=8.427E-07  Bacillus cereus SJ1
  3vbl-assembly1_A  TM=9.183E-01  e=1.771E-06  Bacillus cereus SJ1
  3vbp-assembly1_E  TM=9.198E-01  e=3.319E-06  Bacillus cereus SJ1
  3vbm-assembly1_A  TM=9.190E-01  e=3.720E-06  Bacillus cereus SJ1
  2f9c-assembly1_A  TM=3.523E-01  e=4.704E+00  Salmonella enterica

Radius of gyration: 16.46 Å; Cα contacts (8 Å, |Δi|>4): 290; chains: 1; bounding box: 58×31×38 Å

Foldseek 3Di:
DAEDPQEDAPCVVLEAAEECEHADHCEYEAEREYHYYNEYEAYNEYAEAHDVAYEYEYHPAYHYHNHYHHQKDFDPPPQFDGDPPDPPVGTGDIDGFYQYTDYDPPDDDPRPGPPPDDDDDDDDDD